Protein AF-A0A8B0SK45-F1 (afdb_monomer)

Mean predicted aligned error: 17.17 Å

Sequence (63 aa):
MLKFIVTLTLSLTVFAAVASSDQLTSAPAASKGLQVIVQNEAVAPGLCRLHFEDASTKDVTCH

Solvent-accessible surface area (backbone atoms only — not comparable to full-atom values): 4463 Å² total; per-residue (Å²): 136,93,77,69,74,81,71,69,76,80,76,79,79,76,91,81,77,96,74,74,81,80,74,74,78,68,74,64,75,84,64,96,59,89,86,50,78,73,44,80,42,81,76,47,97,52,31,27,35,36,31,30,76,76,74,45,75,46,80,44,82,45,135

Radius of gyration: 21.04 Å; Cα contacts (8 Å, |Δi|>4): 55; chains: 1; bounding box: 27×51×49 Å

Secondary structure (DSSP, 8-state):
---SSTTSTTS--------------------SSPPPEEEEEEEETTEEEEEETTS-EEEEE--

Structure (mmCIF, N/CA/C/O backbone):
data_AF-A0A8B0SK45-F1
#
_entry.id   AF-A0A8B0SK45-F1
#
loop_
_atom_site.group_PDB
_atom_site.id
_atom_site.type_symbol
_atom_site.label_atom_id
_atom_site.label_alt_id
_atom_site.label_comp_id
_atom_site.label_asym_id
_atom_site.label_entity_id
_atom_site.label_seq_id
_atom_site.pdbx_PDB_ins_code
_atom_site.Cartn_x
_atom_site.Cartn_y
_atom_site.Cartn_z
_atom_site.occupancy
_atom_site.B_iso_or_equiv
_atom_site.auth_seq_id
_atom_site.auth_comp_id
_atom_site.auth_asym_id
_atom_site.auth_atom_id
_atom_site.pdbx_PDB_model_num
ATOM 1 N N . MET A 1 1 ? -13.394 39.653 29.765 1.00 50.53 1 MET A N 1
ATOM 2 C CA . MET A 1 1 ? -13.992 38.319 29.516 1.00 50.53 1 MET A CA 1
ATOM 3 C C . MET A 1 1 ? -13.941 38.008 28.012 1.00 50.53 1 MET A C 1
ATOM 5 O O . MET A 1 1 ? -14.966 37.869 27.365 1.00 50.53 1 MET A O 1
ATOM 9 N N . LEU A 1 2 ? -12.733 37.925 27.438 1.00 55.25 2 LEU A N 1
ATOM 10 C CA . LEU A 1 2 ? -12.477 37.633 26.014 1.00 55.25 2 LEU A CA 1
ATOM 11 C C . LEU A 1 2 ? -12.317 36.115 25.806 1.00 55.25 2 LEU A C 1
ATOM 13 O O . LEU A 1 2 ? -11.273 35.638 25.383 1.00 55.25 2 LEU A O 1
ATOM 17 N N . LYS A 1 3 ? -13.325 35.340 26.216 1.00 54.94 3 LYS A N 1
ATOM 18 C CA . LYS A 1 3 ? -13.293 33.863 26.218 1.00 54.94 3 LYS A CA 1
ATOM 19 C C . LYS A 1 3 ? -14.415 33.224 25.391 1.00 54.94 3 LYS A C 1
ATOM 21 O O . LYS A 1 3 ? -14.626 32.027 25.495 1.00 54.94 3 LYS A O 1
ATOM 26 N N . PHE A 1 4 ? -15.112 34.010 24.566 1.00 53.97 4 PHE A N 1
ATOM 27 C CA . PHE A 1 4 ? -16.222 33.517 23.737 1.00 53.97 4 PHE A CA 1
ATOM 28 C C . PHE A 1 4 ? -15.943 33.520 22.227 1.00 53.97 4 PHE A C 1
ATOM 30 O O . PHE A 1 4 ? -16.702 32.925 21.476 1.00 53.97 4 PHE A O 1
ATOM 37 N N . ILE A 1 5 ? -14.851 34.138 21.760 1.00 54.34 5 ILE A N 1
ATOM 38 C CA . ILE A 1 5 ? -14.538 34.196 20.316 1.00 54.34 5 ILE A CA 1
ATOM 39 C C . ILE A 1 5 ? -13.831 32.916 19.837 1.00 54.34 5 ILE A C 1
ATOM 41 O O . ILE A 1 5 ? -13.909 32.559 18.668 1.00 54.34 5 ILE A O 1
ATOM 45 N N . VAL A 1 6 ? -13.193 32.172 20.746 1.00 54.12 6 VAL A N 1
ATOM 46 C CA . VAL A 1 6 ? -12.406 30.974 20.399 1.00 54.12 6 VAL A CA 1
ATOM 47 C C . VAL A 1 6 ? -13.294 29.784 19.999 1.00 54.12 6 VAL A C 1
ATOM 49 O O . VAL A 1 6 ? -12.818 28.841 19.380 1.00 54.12 6 VAL A O 1
ATOM 52 N N . THR A 1 7 ? -14.593 29.815 20.305 1.00 53.09 7 THR A N 1
ATOM 53 C CA . THR A 1 7 ? -15.494 28.670 20.085 1.00 53.09 7 THR A CA 1
ATOM 54 C C . THR A 1 7 ? -16.183 28.680 18.714 1.00 53.09 7 THR A C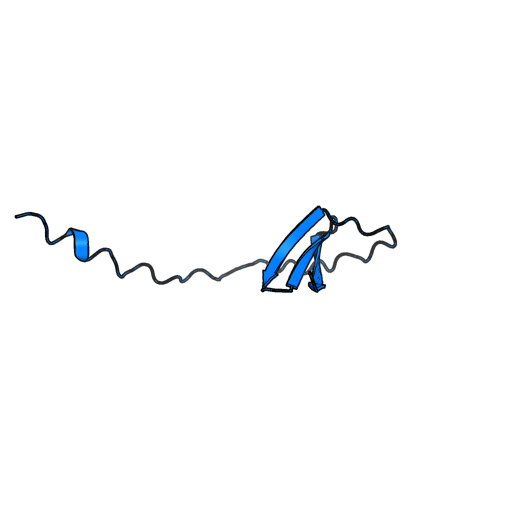 1
ATOM 56 O O . THR A 1 7 ? -16.768 27.671 18.333 1.00 53.09 7 THR A O 1
ATOM 59 N N . LEU A 1 8 ? -16.117 29.779 17.946 1.00 53.44 8 LEU A N 1
ATOM 60 C CA . LEU A 1 8 ? -16.851 29.909 16.675 1.00 53.44 8 LEU A CA 1
ATOM 61 C C . LEU A 1 8 ? -16.041 29.506 15.428 1.00 53.44 8 LEU A C 1
ATOM 63 O O . LEU A 1 8 ? -16.605 29.344 14.352 1.00 53.44 8 LEU A O 1
ATOM 67 N N . THR A 1 9 ? -14.728 29.316 15.550 1.00 52.75 9 THR A N 1
ATOM 68 C CA . THR A 1 9 ? -13.854 28.872 14.447 1.00 52.75 9 THR A CA 1
ATOM 69 C C . THR A 1 9 ? -13.855 27.353 14.237 1.00 52.75 9 THR A C 1
ATOM 71 O O . THR A 1 9 ? -13.154 26.861 13.358 1.00 52.75 9 THR A O 1
ATOM 74 N N . LEU A 1 10 ? -14.648 26.599 15.008 1.00 54.00 10 LEU A N 1
ATOM 75 C CA . LEU A 1 10 ? -14.631 25.132 15.023 1.00 54.00 10 LEU A CA 1
ATOM 76 C C . LEU A 1 10 ? -15.506 24.455 13.941 1.00 54.00 10 LEU A C 1
ATOM 78 O O . LEU A 1 10 ? -15.626 23.236 13.953 1.00 54.00 10 LEU A O 1
ATOM 82 N N . SER A 1 11 ? -16.146 25.183 13.019 1.00 55.16 11 SER A N 1
ATOM 83 C CA . SER A 1 11 ? -17.228 24.595 12.198 1.00 55.16 11 SER A CA 1
ATOM 84 C C . SER A 1 11 ? -17.215 24.884 10.689 1.00 55.16 11 SER A C 1
ATOM 86 O O . SER A 1 11 ? -18.194 24.562 10.022 1.00 55.16 11 SER A O 1
ATOM 88 N N . LEU A 1 12 ? -16.137 25.428 10.106 1.00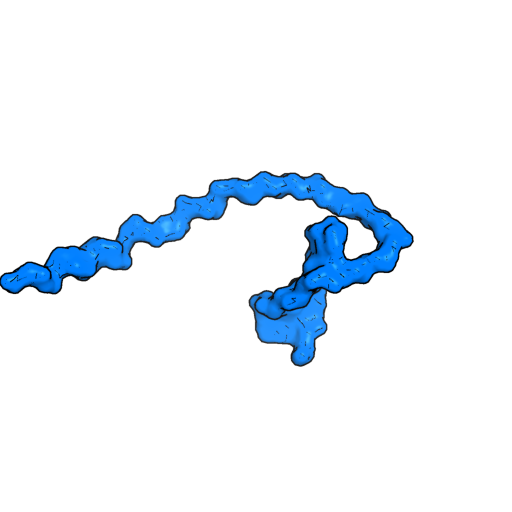 54.16 12 LEU A N 1
ATOM 89 C CA . LEU A 1 12 ? -16.161 25.908 8.705 1.00 54.16 12 LEU A CA 1
ATOM 90 C C . LEU A 1 12 ? -15.061 25.399 7.758 1.00 54.16 12 LEU A C 1
ATOM 92 O O . LEU A 1 12 ? -14.861 25.983 6.698 1.00 54.16 12 LEU A O 1
ATOM 96 N N . THR A 1 13 ? -14.410 24.272 8.039 1.00 52.25 13 THR A N 1
ATOM 97 C CA . THR A 1 13 ? -13.606 23.576 7.012 1.00 52.25 13 THR A CA 1
ATOM 98 C C . THR A 1 13 ? -14.112 22.159 6.818 1.00 52.25 13 THR A C 1
ATOM 100 O O . THR A 1 13 ? -13.468 21.170 7.158 1.00 52.25 13 THR A O 1
ATOM 103 N N . VAL A 1 14 ? -15.331 22.096 6.284 1.00 54.41 14 VAL A N 1
ATOM 104 C CA . VAL A 1 14 ? -15.867 20.923 5.600 1.00 54.41 14 VAL A CA 1
ATOM 105 C C . VAL A 1 14 ? -14.906 20.584 4.463 1.00 54.41 14 VAL A C 1
ATOM 107 O O . VAL A 1 14 ? -14.624 21.408 3.596 1.00 54.41 14 VAL A O 1
ATOM 110 N N . PHE A 1 15 ? -14.375 19.370 4.524 1.00 51.78 15 PHE A N 1
ATOM 111 C CA . PHE A 1 15 ? -13.520 18.745 3.530 1.00 51.78 15 PHE A CA 1
ATOM 112 C C . PHE A 1 15 ? -14.191 18.774 2.152 1.00 51.78 15 PHE A C 1
ATOM 114 O O . PHE A 1 15 ? -15.060 17.959 1.854 1.00 51.78 15 PHE A O 1
ATOM 121 N N . ALA A 1 16 ? -13.771 19.705 1.303 1.00 53.12 16 ALA A N 1
ATOM 122 C CA . ALA A 1 16 ? -14.122 19.737 -0.108 1.00 53.12 16 ALA A CA 1
ATOM 123 C C . ALA A 1 16 ? -12.866 20.051 -0.928 1.00 53.12 16 ALA A C 1
ATOM 125 O O . ALA A 1 16 ? -12.643 21.182 -1.344 1.00 53.12 16 ALA A O 1
ATOM 126 N N . ALA A 1 17 ? -12.034 19.028 -1.125 1.00 47.56 17 ALA A N 1
ATOM 127 C CA . ALA A 1 17 ? -11.041 18.974 -2.196 1.00 47.56 17 ALA A CA 1
ATOM 128 C C . ALA A 1 17 ? -10.648 17.510 -2.469 1.00 47.56 17 ALA A C 1
ATOM 130 O O . ALA A 1 17 ? -9.512 17.103 -2.254 1.00 47.56 17 ALA A O 1
ATOM 131 N N . VAL A 1 18 ? -11.607 16.700 -2.929 1.00 54.97 18 VAL A N 1
ATOM 132 C CA . VAL A 1 18 ? -11.313 15.465 -3.679 1.00 54.97 18 VAL A CA 1
ATOM 133 C C . VAL A 1 18 ? -11.555 15.736 -5.165 1.00 54.97 18 VAL A C 1
ATOM 135 O O . VAL A 1 18 ? -12.510 15.271 -5.770 1.00 54.97 18 VAL A O 1
ATOM 138 N N . ALA A 1 19 ? -10.715 16.586 -5.741 1.00 40.94 19 ALA A N 1
ATOM 139 C CA . ALA A 1 19 ? -10.587 16.800 -7.180 1.00 40.94 19 ALA A CA 1
ATOM 140 C C . ALA A 1 19 ? -9.168 17.345 -7.370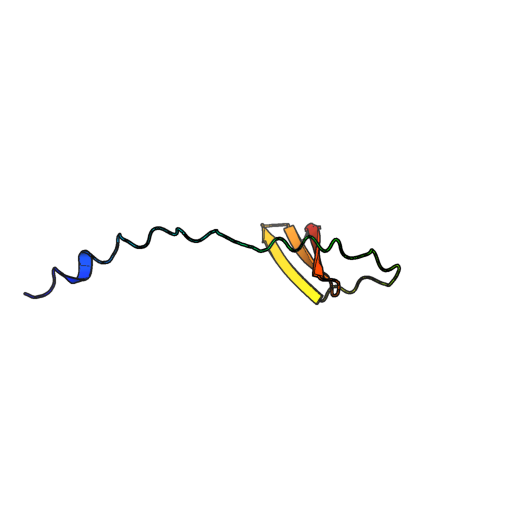 1.00 40.94 19 ALA A C 1
ATOM 142 O O . ALA A 1 19 ? -8.843 18.388 -6.823 1.00 40.94 19 ALA A O 1
ATOM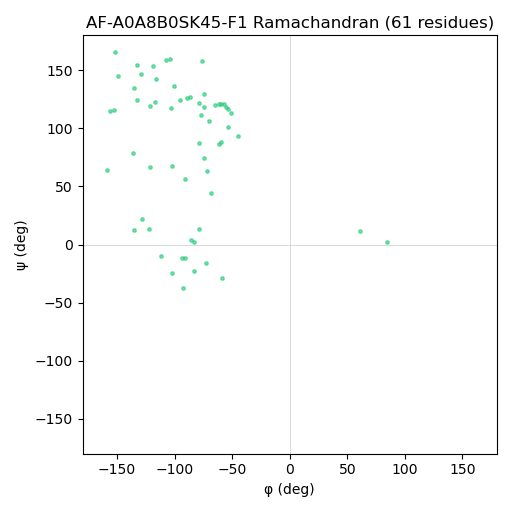 143 N N . SER A 1 20 ? -8.226 16.690 -8.023 1.00 41.44 20 SER A N 1
ATOM 144 C CA . SER A 1 20 ? -8.305 15.737 -9.111 1.00 41.44 20 SER A CA 1
ATOM 145 C C . SER A 1 20 ? -7.063 14.861 -8.976 1.00 41.44 20 SER A C 1
ATOM 147 O O . SER A 1 20 ? -5.952 15.376 -9.084 1.00 41.44 20 SER A O 1
ATOM 149 N N . SER A 1 21 ? -7.205 13.560 -8.710 1.00 41.03 21 SER A N 1
ATOM 150 C CA . SER A 1 21 ? -6.137 12.662 -9.143 1.00 41.03 21 SER A CA 1
ATOM 151 C C . SER A 1 21 ? -6.247 12.649 -10.653 1.00 41.03 21 SER A C 1
ATOM 153 O O . SER A 1 21 ? -7.198 12.082 -11.189 1.00 41.03 21 SER A O 1
ATOM 155 N N . ASP A 1 22 ? -5.311 13.319 -11.324 1.00 41.75 22 ASP A N 1
ATOM 156 C CA . ASP A 1 22 ? -4.870 12.921 -12.652 1.00 41.75 22 ASP A CA 1
ATOM 157 C C . ASP A 1 22 ? -4.680 11.407 -12.602 1.00 41.75 22 ASP A C 1
ATOM 159 O O . ASP A 1 22 ? -3.661 10.889 -12.143 1.00 41.75 22 ASP A O 1
ATOM 163 N N . GLN A 1 23 ? -5.733 10.684 -12.982 1.00 43.69 23 GLN A N 1
ATOM 164 C CA . GLN A 1 23 ? -5.709 9.253 -13.165 1.00 43.69 23 GLN A CA 1
ATOM 165 C C . GLN A 1 23 ? -4.946 9.055 -14.464 1.00 43.69 23 GLN A C 1
ATOM 167 O O . GLN A 1 23 ? -5.521 8.780 -15.520 1.00 43.69 23 GLN A O 1
ATOM 172 N N . LEU A 1 24 ? -3.629 9.252 -14.376 1.00 44.94 24 LEU A N 1
ATOM 173 C CA . LEU A 1 24 ? -2.682 8.774 -15.348 1.00 44.94 24 LEU A CA 1
ATOM 174 C C . LEU A 1 24 ? -2.837 7.259 -15.314 1.00 44.94 24 LEU A C 1
ATOM 176 O O . LEU A 1 24 ? -2.192 6.541 -14.555 1.00 44.94 24 LEU A O 1
ATOM 180 N N . THR A 1 25 ? -3.792 6.793 -16.113 1.00 49.12 25 THR A N 1
ATOM 181 C CA . THR A 1 25 ? -4.023 5.395 -16.436 1.00 49.12 25 THR A CA 1
ATOM 182 C C . THR A 1 25 ? -2.884 4.990 -17.361 1.00 49.12 25 THR A C 1
ATOM 184 O O . THR A 1 25 ? -3.071 4.677 -18.530 1.00 49.12 25 THR A O 1
ATOM 187 N N . SER A 1 26 ? -1.666 5.048 -16.839 1.00 48.78 26 SER A N 1
ATOM 188 C CA . SER A 1 26 ? -0.567 4.258 -17.341 1.00 48.78 26 SER A CA 1
ATOM 189 C C . SER A 1 26 ? -0.804 2.891 -16.739 1.00 48.78 26 SER A C 1
ATOM 191 O O . SER A 1 26 ? -0.354 2.610 -15.634 1.00 48.78 26 SER A O 1
ATOM 193 N N . ALA A 1 27 ? -1.594 2.064 -17.427 1.00 54.31 27 ALA A N 1
ATOM 194 C CA . ALA A 1 27 ? -1.554 0.634 -17.178 1.00 54.31 27 ALA A CA 1
ATOM 195 C C . ALA A 1 27 ? -0.071 0.241 -17.266 1.00 54.31 27 ALA A C 1
ATOM 197 O O . ALA A 1 27 ? 0.511 0.411 -18.346 1.00 54.31 27 ALA A O 1
ATOM 198 N N . PRO A 1 28 ? 0.579 -0.181 -16.165 1.00 53.00 28 PRO A N 1
ATOM 199 C CA . PRO A 1 28 ? 1.966 -0.579 -16.250 1.00 53.00 28 PRO A CA 1
ATOM 200 C C . PRO A 1 28 ? 1.989 -1.756 -17.216 1.00 53.00 28 PRO A C 1
ATOM 202 O O . PRO A 1 28 ? 1.266 -2.743 -17.050 1.00 53.00 28 PRO A O 1
ATOM 205 N N . ALA A 1 29 ? 2.747 -1.605 -18.302 1.00 53.66 29 ALA A N 1
ATOM 206 C CA . ALA A 1 29 ? 3.021 -2.713 -19.191 1.00 53.66 29 ALA A CA 1
ATOM 207 C C . ALA A 1 29 ? 3.588 -3.822 -18.305 1.00 53.66 29 ALA A C 1
ATOM 209 O O . ALA A 1 29 ? 4.617 -3.614 -17.660 1.00 53.66 29 ALA A O 1
ATOM 210 N N . ALA A 1 30 ? 2.869 -4.948 -18.221 1.00 57.09 30 ALA A N 1
ATOM 211 C CA . ALA A 1 30 ? 3.246 -6.099 -17.418 1.00 57.09 30 ALA A CA 1
ATOM 212 C C . ALA A 1 30 ? 4.599 -6.608 -17.918 1.00 57.09 30 ALA A C 1
ATOM 214 O O . ALA A 1 30 ? 4.703 -7.434 -18.827 1.00 57.09 30 ALA A O 1
ATOM 215 N N . SER A 1 31 ? 5.651 -6.040 -17.346 1.00 55.19 31 SER A N 1
ATOM 216 C CA . SER A 1 31 ? 7.019 -6.435 -17.578 1.00 55.19 31 SER A CA 1
ATOM 217 C C . SER A 1 31 ? 7.103 -7.847 -17.024 1.00 55.19 31 SER A C 1
ATOM 219 O O . SER A 1 31 ? 6.808 -8.063 -15.851 1.00 55.19 31 SER A O 1
ATOM 221 N N . LYS A 1 32 ? 7.446 -8.831 -17.862 1.00 61.09 32 LYS A N 1
ATOM 222 C CA . LYS A 1 32 ? 7.694 -10.229 -17.457 1.00 61.09 32 LYS A CA 1
ATOM 223 C C . LYS A 1 32 ? 8.974 -10.345 -16.602 1.00 61.09 32 LYS A C 1
ATOM 225 O O . LYS A 1 32 ? 9.814 -11.203 -16.848 1.00 61.09 32 LYS A O 1
ATOM 230 N N . GLY A 1 33 ? 9.154 -9.434 -15.655 1.00 66.44 33 GLY A N 1
ATOM 231 C CA . GLY A 1 33 ? 10.192 -9.422 -14.640 1.00 66.44 33 GLY A CA 1
ATOM 232 C C . GLY A 1 33 ? 9.601 -9.837 -13.298 1.00 66.44 33 GLY A C 1
ATOM 233 O O . GLY A 1 33 ? 8.387 -9.800 -13.093 1.00 66.44 33 GLY A O 1
ATOM 234 N N . LEU A 1 34 ? 10.465 -10.275 -12.391 1.00 75.94 34 LEU A N 1
ATOM 235 C CA . LEU A 1 34 ? 10.079 -10.588 -11.022 1.00 75.94 34 LEU A CA 1
ATOM 236 C C . LEU A 1 34 ? 9.498 -9.316 -10.375 1.00 75.94 34 LEU A C 1
ATOM 238 O O . LEU A 1 34 ? 10.17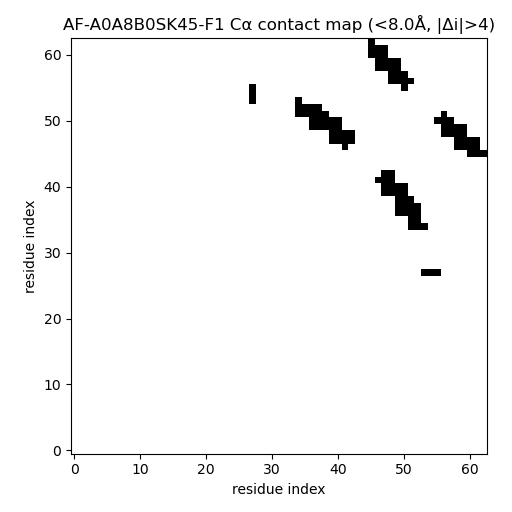9 -8.295 -10.334 1.00 75.94 34 LEU A O 1
ATOM 242 N N . GLN A 1 35 ? 8.249 -9.357 -9.910 1.00 79.31 35 GLN A N 1
ATOM 243 C CA . GLN A 1 35 ? 7.617 -8.201 -9.268 1.00 79.31 35 GLN A CA 1
ATOM 244 C C . GLN A 1 35 ? 8.193 -8.019 -7.861 1.00 79.31 35 GLN A C 1
ATOM 246 O O . GLN A 1 35 ? 8.066 -8.908 -7.018 1.00 79.31 35 GLN A O 1
ATOM 251 N N . VAL A 1 36 ? 8.831 -6.874 -7.616 1.00 88.06 36 VAL A N 1
ATOM 252 C CA . VAL A 1 36 ? 9.427 -6.532 -6.320 1.00 88.06 36 VAL A CA 1
ATOM 253 C C . VAL A 1 36 ? 8.438 -5.695 -5.517 1.00 88.06 36 VAL A C 1
ATOM 255 O O . VAL A 1 36 ? 7.970 -4.656 -5.983 1.00 88.06 36 VAL A O 1
ATOM 258 N N . ILE A 1 37 ? 8.115 -6.161 -4.310 1.00 91.25 37 ILE A N 1
ATOM 259 C CA . ILE A 1 37 ? 7.280 -5.432 -3.351 1.00 91.25 37 ILE A CA 1
ATOM 260 C C . ILE A 1 37 ? 8.157 -4.377 -2.678 1.00 91.25 37 ILE A C 1
ATOM 262 O O . ILE A 1 37 ? 9.158 -4.719 -2.050 1.00 91.25 37 ILE A O 1
ATOM 266 N N . VAL A 1 38 ? 7.769 -3.111 -2.783 1.00 94.06 38 VAL A N 1
ATOM 267 C CA . VAL A 1 38 ? 8.499 -1.979 -2.191 1.00 94.06 38 VAL A CA 1
ATOM 268 C C . VAL A 1 38 ? 7.847 -1.470 -0.909 1.00 94.06 38 VAL A C 1
ATOM 270 O O . VAL A 1 38 ? 8.533 -0.912 -0.056 1.00 94.06 38 VAL A O 1
ATOM 273 N N . GLN A 1 39 ? 6.540 -1.687 -0.731 1.00 92.12 39 GLN A N 1
ATOM 274 C CA . GLN A 1 39 ? 5.820 -1.248 0.463 1.00 92.12 39 GLN A CA 1
ATOM 275 C C . GLN A 1 39 ? 4.657 -2.185 0.798 1.00 92.12 39 GLN A C 1
ATOM 277 O O . GLN A 1 39 ? 3.994 -2.713 -0.092 1.00 92.12 39 GLN A O 1
ATOM 282 N N . ASN A 1 40 ? 4.401 -2.362 2.096 1.00 93.19 40 ASN A N 1
ATOM 283 C CA . ASN A 1 40 ? 3.245 -3.078 2.624 1.00 93.19 40 ASN A CA 1
ATOM 284 C C . ASN A 1 40 ? 2.435 -2.140 3.527 1.00 93.19 40 ASN A C 1
ATOM 286 O O . ASN A 1 40 ? 2.957 -1.642 4.525 1.00 93.19 40 ASN A O 1
ATOM 290 N N . GLU A 1 41 ? 1.181 -1.892 3.172 1.00 92.31 41 GLU A N 1
ATOM 291 C CA . GLU A 1 41 ? 0.284 -0.974 3.869 1.00 92.31 41 GLU A CA 1
ATOM 292 C C . GLU A 1 41 ? -0.920 -1.736 4.432 1.00 92.31 41 GLU A C 1
ATOM 294 O O . GLU A 1 41 ? -1.654 -2.379 3.687 1.00 92.31 41 GLU A O 1
ATOM 299 N N . ALA A 1 42 ? -1.152 -1.672 5.744 1.00 92.88 42 ALA A N 1
ATOM 300 C CA . ALA A 1 42 ? -2.332 -2.280 6.358 1.00 92.88 42 ALA A CA 1
ATOM 301 C C . ALA A 1 42 ? -3.566 -1.401 6.103 1.00 92.88 42 ALA A C 1
ATOM 303 O O . ALA A 1 42 ? -3.673 -0.305 6.649 1.00 92.88 42 ALA A O 1
ATOM 304 N N . VAL A 1 43 ? -4.497 -1.889 5.281 1.00 92.38 43 VAL A N 1
ATOM 305 C CA . VAL A 1 43 ? -5.695 -1.133 4.876 1.00 92.38 43 VAL A CA 1
ATOM 306 C C . VAL A 1 43 ? -6.873 -1.431 5.801 1.00 92.38 43 VAL A C 1
ATOM 308 O O . VAL A 1 43 ? -7.663 -0.546 6.120 1.00 92.38 43 VAL A O 1
ATOM 311 N N . ALA A 1 44 ? -6.997 -2.682 6.246 1.00 91.19 44 ALA A N 1
ATOM 312 C CA . ALA A 1 44 ? -8.046 -3.123 7.156 1.00 91.19 44 ALA A CA 1
ATOM 313 C C . ALA A 1 44 ? -7.554 -4.307 8.006 1.00 91.19 44 ALA A C 1
ATOM 315 O O . ALA A 1 44 ? -6.544 -4.930 7.668 1.00 91.19 44 ALA A O 1
ATOM 316 N N . PRO A 1 45 ? -8.258 -4.666 9.095 1.00 92.50 45 PRO A N 1
ATOM 317 C CA . PRO A 1 45 ? -7.964 -5.893 9.824 1.00 92.50 45 PRO A CA 1
ATOM 318 C C . PRO A 1 45 ? -8.012 -7.095 8.874 1.00 92.50 45 PRO A C 1
ATOM 320 O O . PRO A 1 45 ? -9.043 -7.368 8.261 1.00 92.50 45 PRO A O 1
ATOM 323 N N . GLY A 1 46 ? -6.885 -7.787 8.728 1.00 92.25 46 GLY A N 1
ATOM 324 C CA . GLY A 1 46 ? -6.767 -8.933 7.831 1.00 92.25 46 GLY A CA 1
ATOM 325 C C . GLY A 1 46 ? -6.463 -8.602 6.365 1.00 92.25 46 GLY A C 1
ATOM 326 O O . GLY A 1 46 ? -6.389 -9.522 5.555 1.00 92.25 46 GLY A O 1
ATOM 327 N N . LEU A 1 47 ? -6.285 -7.328 5.994 1.00 94.44 47 LEU A N 1
ATOM 328 C CA . LEU A 1 47 ? -6.051 -6.905 4.610 1.00 94.44 47 LEU A CA 1
ATOM 329 C C . LEU A 1 47 ? -4.872 -5.929 4.520 1.00 94.44 47 LEU A C 1
ATOM 331 O O . LEU A 1 47 ? -4.907 -4.853 5.124 1.00 94.44 47 LEU A O 1
ATOM 335 N N . CYS A 1 48 ? -3.875 -6.260 3.701 1.00 94.81 48 CYS A N 1
ATOM 336 C CA . CYS A 1 48 ? -2.838 -5.308 3.318 1.00 94.81 48 CYS A CA 1
ATOM 337 C C . CYS A 1 48 ? -2.816 -5.053 1.820 1.00 94.81 48 CYS A C 1
ATOM 339 O O . CYS A 1 48 ? -3.151 -5.916 1.012 1.00 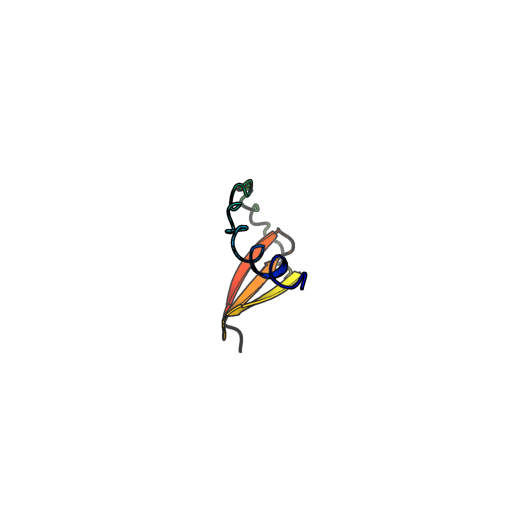94.81 48 CYS A O 1
ATOM 341 N N . ARG A 1 49 ? -2.339 -3.867 1.468 1.00 95.06 49 ARG A N 1
ATOM 342 C CA . ARG A 1 49 ? -2.018 -3.447 0.118 1.00 95.06 49 ARG A CA 1
ATOM 343 C C . ARG A 1 49 ? -0.510 -3.483 -0.068 1.00 95.06 49 ARG A C 1
ATOM 345 O O . ARG A 1 49 ? 0.237 -2.770 0.601 1.00 95.06 49 ARG A O 1
ATOM 352 N N . LEU A 1 50 ? -0.072 -4.327 -0.987 1.00 94.56 50 LEU A N 1
ATOM 353 C CA . LEU A 1 50 ? 1.303 -4.388 -1.453 1.00 94.56 50 LEU A CA 1
ATOM 354 C C . LEU A 1 50 ? 1.466 -3.379 -2.583 1.00 94.56 50 LEU A C 1
ATOM 356 O O . LEU A 1 50 ? 0.704 -3.421 -3.548 1.00 94.56 50 LEU A O 1
ATOM 360 N N . HIS A 1 51 ? 2.458 -2.506 -2.472 1.00 93.06 51 HIS A N 1
ATOM 361 C CA . HIS A 1 51 ? 2.891 -1.632 -3.557 1.00 93.06 51 HIS A CA 1
ATOM 362 C C . HIS A 1 51 ? 4.142 -2.224 -4.191 1.00 93.06 51 HIS A C 1
ATOM 364 O O . HIS A 1 51 ? 5.052 -2.680 -3.488 1.00 93.06 51 HIS A O 1
ATOM 370 N N . PHE A 1 52 ? 4.186 -2.212 -5.513 1.00 92.88 52 PHE A N 1
ATOM 371 C CA . PHE A 1 52 ? 5.285 -2.745 -6.304 1.00 92.88 52 PHE A CA 1
ATOM 372 C C . PHE A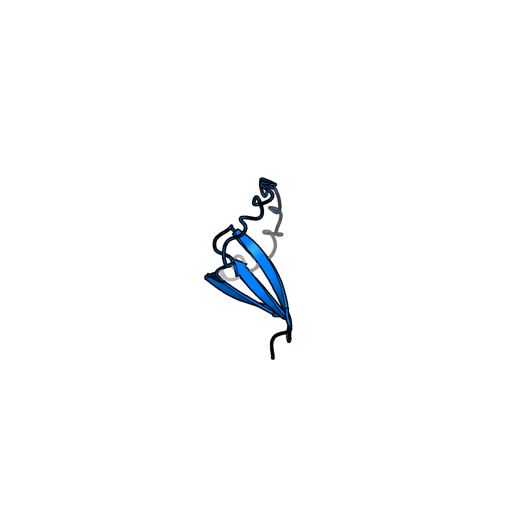 1 52 ? 6.100 -1.618 -6.936 1.00 92.88 52 PHE A C 1
ATOM 374 O O . PHE A 1 52 ? 5.632 -0.489 -7.084 1.00 92.88 52 PHE A O 1
ATOM 381 N N . GLU A 1 53 ? 7.340 -1.930 -7.309 1.00 90.00 53 GLU A N 1
ATOM 382 C CA . GLU A 1 53 ? 8.264 -0.976 -7.939 1.00 90.00 53 GLU A CA 1
ATOM 383 C C . GLU A 1 53 ? 7.719 -0.391 -9.256 1.00 90.00 53 GLU A C 1
ATOM 385 O O . GLU A 1 53 ? 7.998 0.755 -9.595 1.00 90.00 53 GLU A O 1
ATOM 390 N N . ASP A 1 54 ? 6.875 -1.143 -9.967 1.00 86.44 54 ASP A N 1
ATOM 391 C CA . ASP A 1 54 ? 6.194 -0.710 -11.194 1.00 86.44 54 ASP A CA 1
ATOM 392 C C . ASP A 1 54 ? 4.974 0.199 -10.937 1.00 86.44 54 ASP A C 1
ATOM 394 O O . ASP A 1 54 ? 4.166 0.424 -11.840 1.00 86.44 54 ASP A O 1
ATOM 398 N N . ALA A 1 55 ? 4.835 0.707 -9.709 1.00 85.75 55 ALA A N 1
ATOM 399 C CA . ALA A 1 55 ? 3.700 1.479 -9.211 1.00 85.75 55 ALA A CA 1
ATOM 400 C C . ALA A 1 55 ? 2.356 0.725 -9.234 1.00 85.75 55 ALA A C 1
ATOM 402 O O . ALA A 1 55 ? 1.302 1.330 -9.019 1.00 85.75 55 ALA A O 1
ATOM 403 N N . SER A 1 56 ? 2.363 -0.593 -9.463 1.00 89.56 56 SER A N 1
ATOM 404 C CA . SER A 1 56 ? 1.167 -1.413 -9.299 1.00 89.56 56 SER A CA 1
ATOM 405 C C . SER A 1 56 ? 0.876 -1.669 -7.819 1.00 89.56 56 SER A C 1
ATOM 407 O O . SER A 1 56 ? 1.754 -1.586 -6.956 1.00 89.56 56 SER A O 1
ATOM 409 N N . THR A 1 57 ? -0.383 -1.985 -7.514 1.00 92.75 57 THR A N 1
ATOM 410 C CA . THR A 1 57 ? -0.808 -2.366 -6.164 1.00 92.75 57 THR A CA 1
ATOM 411 C C . THR A 1 57 ? -1.599 -3.668 -6.188 1.00 92.75 57 THR A C 1
ATOM 413 O O . THR A 1 57 ? -2.316 -3.957 -7.150 1.00 92.75 57 THR A O 1
ATOM 416 N N . LYS A 1 58 ? -1.469 -4.474 -5.130 1.00 92.12 58 LYS A N 1
ATOM 417 C CA . LYS A 1 58 ? -2.315 -5.652 -4.898 1.00 92.12 58 LYS A CA 1
ATOM 418 C C . LYS A 1 58 ? -2.783 -5.731 -3.462 1.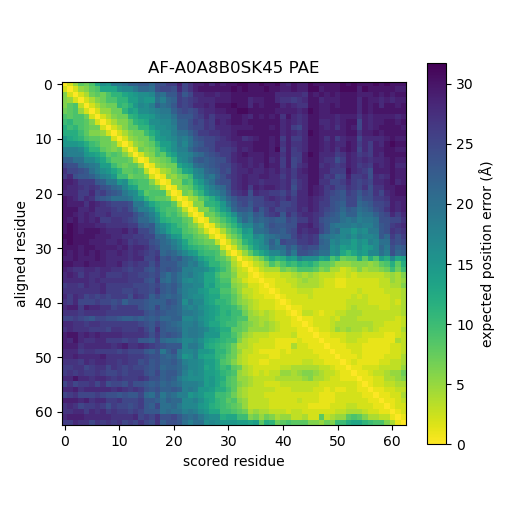00 92.12 58 LYS A C 1
ATOM 420 O O . LYS A 1 58 ? -1.974 -5.659 -2.543 1.00 92.12 58 LYS A O 1
ATOM 425 N N . ASP A 1 59 ? -4.068 -6.006 -3.303 1.00 93.25 59 ASP A N 1
ATOM 426 C CA . ASP A 1 59 ? -4.667 -6.277 -2.004 1.00 93.25 59 ASP A CA 1
ATOM 427 C C . ASP A 1 59 ? -4.570 -7.780 -1.700 1.00 93.25 59 ASP A C 1
ATOM 429 O O . ASP A 1 59 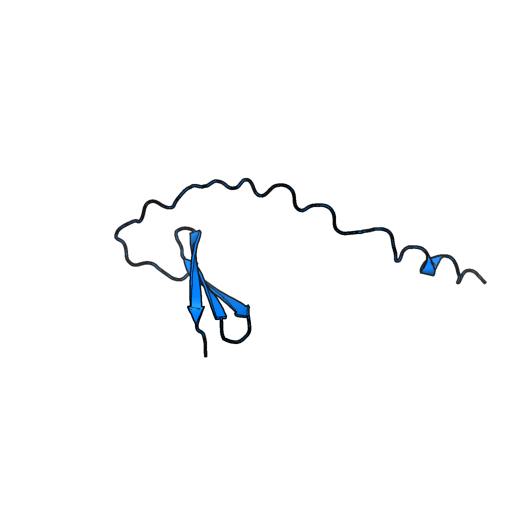? -4.959 -8.625 -2.512 1.00 93.25 59 ASP A O 1
ATOM 433 N N . VAL A 1 60 ? -4.008 -8.113 -0.540 1.00 92.88 60 VAL A N 1
ATOM 434 C CA . VAL A 1 60 ? -3.789 -9.483 -0.065 1.00 92.88 60 VAL A CA 1
ATOM 435 C C . VAL A 1 60 ? -4.258 -9.635 1.375 1.00 92.88 60 VAL A C 1
ATOM 437 O O . VAL A 1 60 ? -4.301 -8.677 2.148 1.00 92.88 60 VAL A O 1
ATOM 440 N N . THR A 1 61 ? -4.604 -10.863 1.749 1.00 93.19 61 THR A N 1
ATOM 441 C CA . THR A 1 61 ? -4.943 -11.194 3.132 1.00 93.19 61 THR A CA 1
ATOM 442 C C . THR A 1 61 ? -3.670 -11.244 3.974 1.00 93.19 61 THR A C 1
ATOM 444 O O . THR A 1 61 ? -2.710 -11.919 3.605 1.00 93.19 61 THR A O 1
ATOM 447 N N . CYS A 1 62 ? -3.669 -10.542 5.103 1.00 85.38 62 CYS A N 1
ATOM 448 C CA . CYS A 1 62 ? -2.569 -10.520 6.065 1.00 85.38 62 CYS A CA 1
ATOM 449 C C . CYS A 1 62 ? -3.025 -11.104 7.396 1.00 85.38 62 CYS A C 1
ATOM 451 O O . CYS A 1 62 ? -4.161 -10.867 7.797 1.00 85.38 62 CYS A O 1
ATOM 453 N N . HIS A 1 63 ? -2.154 -11.852 8.066 1.00 74.69 63 HIS A N 1
ATOM 454 C CA . HIS A 1 63 ? -2.427 -12.447 9.374 1.00 74.69 63 HIS A CA 1
ATOM 455 C C . HIS A 1 63 ? -1.841 -11.620 10.513 1.00 74.69 63 HIS A C 1
ATOM 457 O O . HIS A 1 63 ? -0.724 -11.087 10.328 1.00 74.69 63 HIS A O 1
#

Nearest PDB structures (foldseek):
  5tzs-assembly1_5  TM=7.837E-01  e=1.031E+00  Saccharomyces cerevisiae S288C
  3a69-assembly1_A-1  TM=7.683E-01  e=3.135E+00  Salmonella enterica subsp. enterica serovar Typhimurium
  2v4j-assembly1_E  TM=4.522E-01  e=4.641E+00  Nitratidesulfovibrio vulgaris str. Hildenborough
  2xsj-assembly1_E  TM=4.575E-01  e=6.872E+00  Desulfomicrobium norvegicum

Foldseek 3Di:
DPPPPVPPVPPPPDDDPPDDPPPPPPVQPPDPDDWAFPDWACPDQQWIWTATPSRDIDIDGDD

pLDDT: mean 70.17, std 19.92, range [40.94, 95.06]

Organism: NCBI:txid111770